Protein AF-A0A2V9Z2C7-F1 (afdb_monomer)

Structure (mmCIF, N/CA/C/O backbone):
data_AF-A0A2V9Z2C7-F1
#
_entry.id   AF-A0A2V9Z2C7-F1
#
loop_
_atom_site.group_PDB
_atom_site.id
_atom_site.type_symbol
_atom_site.label_atom_id
_atom_site.label_alt_id
_atom_site.label_comp_id
_atom_site.label_asym_id
_atom_site.label_entity_id
_atom_site.label_seq_id
_atom_site.pdbx_PDB_ins_code
_atom_site.Cartn_x
_atom_site.Cartn_y
_atom_site.Cartn_z
_atom_site.occupancy
_atom_site.B_iso_or_equiv
_atom_site.auth_seq_id
_atom_site.auth_comp_id
_atom_site.auth_asym_id
_atom_site.auth_atom_id
_atom_site.pdbx_PDB_model_num
ATOM 1 N N . GLN A 1 1 ? 14.879 -7.370 7.020 1.00 85.31 1 GLN A N 1
ATOM 2 C CA . GLN A 1 1 ? 15.667 -6.117 7.012 1.00 85.31 1 GLN A CA 1
ATOM 3 C C . GLN A 1 1 ? 15.415 -5.255 5.772 1.00 85.31 1 GLN A C 1
ATOM 5 O O . GLN A 1 1 ? 15.170 -4.075 5.962 1.00 85.31 1 GLN A O 1
ATOM 10 N N . PHE A 1 2 ? 15.365 -5.793 4.541 1.00 91.25 2 PHE A N 1
ATOM 11 C CA . PHE A 1 2 ? 15.092 -4.994 3.325 1.00 91.25 2 PHE A CA 1
ATOM 12 C C . PHE A 1 2 ? 13.834 -4.112 3.396 1.00 91.25 2 PHE A C 1
ATOM 14 O O . PHE A 1 2 ? 13.924 -2.907 3.186 1.00 91.25 2 PHE A O 1
ATOM 21 N N . VAL A 1 3 ? 12.672 -4.687 3.734 1.00 90.38 3 VAL A N 1
ATOM 22 C CA . VAL A 1 3 ? 11.413 -3.922 3.854 1.00 90.38 3 VAL A CA 1
ATOM 23 C C . VAL A 1 3 ? 11.539 -2.811 4.894 1.00 90.38 3 VAL A C 1
ATOM 25 O O . VAL A 1 3 ? 11.220 -1.667 4.599 1.00 90.38 3 VAL A O 1
ATOM 28 N N . LEU A 1 4 ? 12.076 -3.128 6.075 1.00 90.31 4 LEU A N 1
ATOM 29 C CA . LEU A 1 4 ? 12.277 -2.149 7.143 1.00 90.31 4 LEU A CA 1
ATOM 30 C C . LEU A 1 4 ? 13.227 -1.020 6.717 1.00 90.31 4 LEU A C 1
ATOM 32 O O . LEU A 1 4 ? 12.931 0.137 6.977 1.00 90.31 4 LEU A O 1
ATOM 36 N N . GLY A 1 5 ? 14.316 -1.334 6.009 1.00 91.81 5 GLY A N 1
ATOM 37 C CA . GLY A 1 5 ? 15.235 -0.328 5.468 1.00 91.81 5 GLY A CA 1
ATOM 38 C C . GLY A 1 5 ? 14.565 0.604 4.457 1.00 91.81 5 GLY A C 1
ATOM 39 O O . GLY A 1 5 ? 14.783 1.811 4.499 1.00 91.81 5 GLY A O 1
ATOM 40 N N . MET A 1 6 ? 13.696 0.074 3.589 1.00 92.69 6 MET A N 1
ATOM 41 C CA . MET A 1 6 ? 12.917 0.896 2.652 1.00 92.69 6 MET A CA 1
ATOM 42 C C . MET A 1 6 ? 11.880 1.767 3.371 1.00 92.69 6 MET A C 1
ATOM 44 O O . MET A 1 6 ? 11.730 2.937 3.028 1.00 92.69 6 MET A O 1
ATOM 48 N N . VAL A 1 7 ? 11.190 1.227 4.379 1.00 91.50 7 VAL A N 1
ATOM 49 C CA . VAL A 1 7 ? 10.230 1.986 5.199 1.00 91.50 7 VAL A CA 1
ATOM 50 C C . VAL A 1 7 ? 10.936 3.094 5.980 1.00 91.50 7 VAL A C 1
ATOM 52 O O . VAL A 1 7 ? 10.453 4.222 6.001 1.00 91.50 7 VAL A O 1
ATOM 55 N N . LEU A 1 8 ? 12.104 2.812 6.559 1.00 92.56 8 LEU A N 1
ATOM 56 C CA . LEU A 1 8 ? 12.909 3.806 7.265 1.00 92.56 8 LEU A CA 1
ATOM 57 C C . LEU A 1 8 ? 13.379 4.915 6.316 1.00 92.56 8 LEU A C 1
ATOM 59 O O . LEU A 1 8 ? 13.267 6.090 6.650 1.00 92.56 8 LEU A O 1
ATOM 63 N N . ALA A 1 9 ? 13.821 4.560 5.104 1.00 92.94 9 ALA A N 1
ATOM 64 C CA . ALA A 1 9 ? 14.182 5.540 4.082 1.00 92.94 9 ALA A CA 1
ATOM 65 C C . ALA A 1 9 ? 13.006 6.471 3.739 1.00 92.94 9 ALA A C 1
ATOM 67 O O . ALA A 1 9 ? 13.193 7.685 3.678 1.00 92.94 9 ALA A O 1
ATOM 68 N N . LEU A 1 10 ? 11.798 5.919 3.570 1.00 92.94 10 LEU A N 1
ATOM 69 C CA . LEU A 1 10 ? 10.580 6.707 3.345 1.00 92.94 10 LEU A CA 1
ATOM 70 C C . LEU A 1 10 ? 10.283 7.640 4.524 1.00 92.94 10 LEU A C 1
ATOM 72 O O . LEU A 1 10 ? 9.943 8.800 4.304 1.00 92.94 10 LEU A O 1
ATOM 76 N N . TYR A 1 11 ? 10.455 7.161 5.758 1.00 91.06 11 TYR A N 1
ATOM 77 C CA . TYR A 1 11 ? 10.202 7.938 6.975 1.00 91.06 11 TYR A CA 1
ATOM 78 C C . TYR A 1 11 ? 11.154 9.131 7.128 1.00 91.06 11 TYR A C 1
ATOM 80 O O . TYR A 1 11 ? 10.741 10.211 7.533 1.00 91.06 11 TYR A O 1
ATOM 88 N N . VAL A 1 12 ? 12.418 8.956 6.737 1.00 92.06 12 VAL A N 1
ATOM 89 C CA . VAL A 1 12 ? 13.433 10.027 6.712 1.00 92.06 12 VAL A CA 1
ATOM 90 C C . VAL A 1 12 ? 13.227 10.986 5.519 1.00 92.06 12 VAL A C 1
ATOM 92 O O . VAL A 1 12 ? 13.905 12.002 5.402 1.00 92.06 12 VAL A O 1
ATOM 95 N N . GLY A 1 13 ? 12.258 10.712 4.638 1.00 92.88 13 GLY A N 1
ATOM 96 C CA . GLY A 1 13 ? 11.867 11.593 3.532 1.00 92.88 13 GLY A CA 1
ATOM 97 C C . GLY A 1 13 ? 12.440 11.203 2.168 1.00 92.88 13 GLY A C 1
ATOM 98 O O . GLY A 1 13 ? 12.283 11.938 1.189 1.00 92.88 13 GLY A O 1
ATOM 99 N N . PHE A 1 14 ? 13.085 10.042 2.043 1.00 93.62 14 PHE A N 1
ATOM 100 C CA . PHE A 1 14 ? 13.594 9.572 0.761 1.00 93.62 14 PHE A CA 1
ATOM 101 C C . PHE A 1 14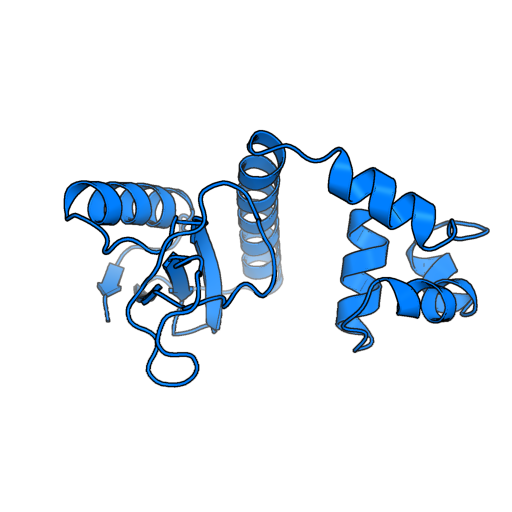 ? 12.523 8.854 -0.061 1.00 93.62 14 PHE A C 1
ATOM 103 O O . PHE A 1 14 ? 11.939 7.868 0.365 1.00 93.62 14 PHE A O 1
ATOM 110 N N . SER A 1 15 ? 12.341 9.285 -1.310 1.00 89.56 15 SER A N 1
ATOM 111 C CA . SER A 1 15 ? 11.335 8.733 -2.234 1.00 89.56 15 SER A CA 1
ATOM 112 C C . SER A 1 15 ? 11.892 7.796 -3.315 1.00 89.56 15 SER A C 1
ATOM 114 O O . SER A 1 15 ? 11.143 7.314 -4.164 1.00 89.56 15 SER A O 1
ATOM 116 N N . ARG A 1 16 ? 13.209 7.544 -3.336 1.00 90.94 16 ARG A N 1
ATOM 117 C CA . ARG A 1 16 ? 13.878 6.732 -4.368 1.00 90.94 16 ARG A CA 1
ATOM 118 C C . ARG A 1 16 ? 14.829 5.727 -3.736 1.00 90.94 16 ARG A C 1
ATOM 120 O O . ARG A 1 16 ? 15.597 6.085 -2.851 1.00 90.94 16 ARG A O 1
ATOM 127 N N . LEU A 1 17 ? 14.884 4.512 -4.284 1.00 89.81 17 LEU A N 1
ATOM 128 C CA . LEU A 1 17 ? 15.818 3.475 -3.819 1.00 89.81 17 LEU A CA 1
ATOM 129 C C . LEU A 1 17 ? 17.282 3.906 -3.895 1.00 89.81 17 LEU A C 1
ATOM 131 O O . LEU A 1 17 ? 18.084 3.493 -3.070 1.00 89.81 17 LEU A O 1
ATOM 135 N N . ASN A 1 18 ? 17.637 4.762 -4.856 1.00 90.88 18 ASN A N 1
ATOM 136 C CA . ASN A 1 18 ? 18.993 5.297 -4.967 1.00 90.88 18 ASN A CA 1
ATOM 137 C C . ASN A 1 18 ? 19.459 6.049 -3.711 1.00 90.88 18 ASN A C 1
ATOM 139 O O . ASN A 1 18 ? 20.655 6.129 -3.441 1.00 90.88 18 ASN A O 1
ATOM 143 N N . HIS A 1 19 ? 18.518 6.576 -2.931 1.00 91.94 19 HIS A N 1
ATOM 144 C CA . HIS A 1 19 ? 18.801 7.296 -1.699 1.00 91.94 19 HIS A CA 1
ATOM 145 C C . HIS A 1 19 ? 19.095 6.365 -0.515 1.00 91.94 19 HIS A C 1
ATOM 147 O O . HIS A 1 19 ? 19.527 6.845 0.526 1.00 91.94 19 HIS A O 1
ATOM 153 N N . ILE A 1 20 ? 18.950 5.040 -0.661 1.00 91.56 20 ILE A N 1
ATOM 154 C CA . ILE A 1 20 ? 19.294 4.087 0.408 1.00 91.56 20 ILE A CA 1
ATOM 155 C C . ILE A 1 20 ? 20.768 4.190 0.824 1.00 91.56 20 ILE A C 1
ATOM 157 O O . ILE A 1 20 ? 21.109 3.883 1.960 1.00 91.56 20 ILE A O 1
ATOM 161 N N . ARG A 1 21 ? 21.632 4.696 -0.069 1.00 91.00 21 ARG A N 1
ATOM 162 C CA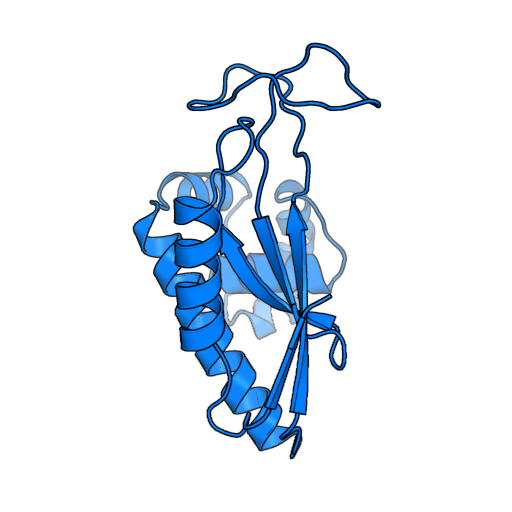 . ARG A 1 21 ? 23.034 5.014 0.228 1.00 91.00 21 ARG A CA 1
ATOM 163 C C . ARG A 1 21 ? 23.189 5.980 1.408 1.00 91.00 21 ARG A C 1
ATOM 165 O O . ARG A 1 21 ? 24.146 5.855 2.153 1.00 91.00 21 ARG A O 1
ATOM 172 N N . PHE A 1 22 ? 22.251 6.913 1.584 1.00 90.81 22 PHE A N 1
ATOM 173 C CA . PHE A 1 22 ? 22.290 7.879 2.680 1.00 90.81 22 PHE A CA 1
ATOM 174 C C . PHE A 1 22 ? 21.885 7.221 3.998 1.00 90.81 22 PHE A C 1
ATOM 176 O O . PHE A 1 22 ? 22.508 7.471 5.019 1.00 90.81 22 PHE A O 1
ATOM 183 N N . VAL A 1 23 ? 20.914 6.301 3.958 1.00 90.44 23 VAL A N 1
ATOM 184 C CA . VAL A 1 23 ? 20.561 5.464 5.117 1.00 90.44 23 VAL A CA 1
ATOM 185 C C . VAL A 1 23 ? 21.734 4.565 5.519 1.00 90.44 23 VAL A C 1
ATOM 187 O O . VAL A 1 23 ? 21.979 4.373 6.701 1.00 90.44 23 VAL A O 1
ATOM 190 N N . ALA A 1 24 ? 22.479 4.038 4.543 1.00 90.69 24 ALA A N 1
ATOM 191 C CA . ALA A 1 24 ? 23.648 3.190 4.782 1.00 90.69 24 ALA A CA 1
ATOM 192 C C . ALA A 1 24 ? 24.833 3.935 5.420 1.00 90.69 24 ALA A C 1
ATOM 194 O O . ALA A 1 24 ? 25.655 3.307 6.076 1.00 90.69 24 ALA A O 1
ATOM 195 N N . GLN A 1 25 ? 24.925 5.252 5.214 1.00 91.06 25 GLN A N 1
ATOM 196 C CA . GLN A 1 25 ? 25.996 6.096 5.750 1.00 91.06 25 GLN A CA 1
ATOM 197 C C . GLN A 1 25 ? 25.721 6.596 7.172 1.00 91.06 25 GLN A C 1
ATOM 199 O O . GLN A 1 25 ? 26.634 7.119 7.802 1.00 91.06 25 GLN A O 1
ATOM 204 N N . ASP A 1 26 ? 24.494 6.449 7.675 1.00 92.00 26 ASP A N 1
ATOM 205 C CA . ASP A 1 26 ? 24.098 6.919 9.000 1.00 92.00 26 ASP A CA 1
ATOM 206 C C . ASP A 1 26 ? 24.150 5.765 10.028 1.00 92.00 26 ASP A C 1
ATOM 208 O O . ASP A 1 26 ? 23.319 4.850 9.964 1.00 92.00 26 ASP A O 1
ATOM 212 N N . PRO A 1 27 ? 25.082 5.801 11.005 1.00 92.19 27 PRO A N 1
ATOM 213 C CA . PRO A 1 27 ? 25.219 4.758 12.023 1.00 92.19 27 PRO A CA 1
ATOM 214 C C . PRO A 1 27 ? 23.990 4.593 12.925 1.00 92.19 27 PRO A C 1
ATOM 216 O O . PRO A 1 27 ? 23.741 3.502 13.443 1.00 92.19 27 PRO A O 1
ATOM 219 N N . MET A 1 28 ? 23.206 5.654 13.133 1.00 92.94 28 MET A N 1
ATOM 220 C CA . MET A 1 28 ? 21.966 5.577 13.906 1.00 92.94 28 MET A CA 1
ATOM 221 C C . MET A 1 28 ? 20.929 4.756 13.137 1.00 92.94 28 MET A C 1
ATOM 223 O O . MET A 1 28 ? 20.287 3.870 13.707 1.00 92.94 28 MET A O 1
ATOM 227 N N . LEU A 1 29 ? 20.781 5.011 11.835 1.00 91.75 29 LEU A N 1
ATOM 228 C CA . LEU A 1 29 ? 19.815 4.296 10.998 1.00 91.75 29 LEU A CA 1
ATOM 229 C C . LEU A 1 29 ? 20.219 2.830 10.787 1.00 91.75 29 LEU A C 1
ATOM 231 O O . LEU A 1 29 ? 19.362 1.946 10.869 1.00 91.75 29 LEU A O 1
ATOM 235 N N . THR A 1 30 ? 21.505 2.533 10.584 1.00 91.94 30 THR A N 1
ATOM 236 C CA . THR A 1 30 ? 21.989 1.141 10.519 1.00 91.94 30 THR A CA 1
ATOM 237 C C . THR A 1 30 ? 21.866 0.430 11.871 1.00 91.94 30 THR A C 1
ATOM 239 O O . THR A 1 30 ? 21.466 -0.740 11.912 1.00 91.94 30 THR A O 1
ATOM 242 N N . GLY A 1 31 ? 22.066 1.154 12.978 1.00 92.56 31 GLY A N 1
ATOM 243 C CA . GLY A 1 31 ? 21.804 0.687 14.340 1.00 92.56 31 GLY A CA 1
ATOM 244 C C . GLY A 1 31 ? 20.344 0.277 14.567 1.00 92.56 31 GLY A C 1
ATOM 245 O O . GLY A 1 31 ? 20.089 -0.824 15.062 1.00 92.56 31 GLY A O 1
ATOM 246 N N . ILE A 1 32 ? 19.374 1.090 14.126 1.00 92.81 32 ILE A N 1
ATOM 247 C CA . ILE A 1 32 ? 17.934 0.748 14.167 1.00 92.81 32 ILE A CA 1
ATOM 248 C C . ILE A 1 32 ? 17.652 -0.539 13.378 1.00 92.81 32 ILE A C 1
ATOM 250 O O . ILE A 1 32 ? 16.875 -1.393 13.813 1.00 92.81 32 ILE A O 1
ATOM 254 N N . LEU A 1 33 ? 18.296 -0.701 12.221 1.00 91.56 33 LEU A N 1
ATOM 255 C CA . LEU A 1 33 ? 18.142 -1.877 11.360 1.00 91.56 33 LEU A CA 1
ATOM 256 C C . LEU A 1 33 ? 18.881 -3.121 11.884 1.00 91.56 33 LEU A C 1
ATOM 258 O O . LEU A 1 33 ? 18.650 -4.221 11.363 1.00 91.56 33 LEU A O 1
ATOM 262 N N . LYS A 1 34 ? 19.710 -2.962 12.925 1.00 93.69 34 LYS A N 1
ATOM 263 C CA . LYS A 1 34 ? 20.561 -4.000 13.524 1.00 93.69 34 LYS A CA 1
ATOM 264 C C . LYS A 1 34 ? 21.458 -4.671 12.481 1.00 93.69 34 LYS A C 1
ATOM 266 O O . LYS A 1 34 ? 21.536 -5.898 12.414 1.00 93.69 34 LYS A O 1
ATOM 271 N N . VAL A 1 35 ? 22.085 -3.862 11.631 1.00 91.44 35 VAL A N 1
ATOM 272 C CA . VAL A 1 35 ? 23.051 -4.305 10.614 1.00 91.44 35 VAL A CA 1
ATOM 273 C C . VAL A 1 35 ? 24.332 -3.495 10.730 1.00 91.44 35 VAL A C 1
ATOM 275 O O . VAL A 1 35 ? 24.283 -2.311 11.046 1.00 91.44 35 VAL A O 1
ATOM 278 N N . SER A 1 36 ? 25.470 -4.127 10.446 1.00 87.88 36 SER A N 1
ATOM 279 C CA . SER A 1 36 ? 26.752 -3.425 10.329 1.00 87.88 36 SER A CA 1
ATOM 280 C C . SER A 1 36 ? 26.811 -2.564 9.067 1.00 87.88 36 SER A C 1
ATOM 282 O O . SER A 1 36 ? 27.346 -1.463 9.094 1.00 87.88 36 SER A O 1
ATOM 284 N N . GLU A 1 37 ? 26.228 -3.051 7.971 1.00 89.56 37 GLU A N 1
ATOM 285 C CA . GLU A 1 37 ? 26.208 -2.374 6.679 1.00 89.56 37 GLU A CA 1
ATOM 286 C C . GLU A 1 37 ? 24.921 -2.718 5.917 1.00 89.56 37 GLU A C 1
ATOM 288 O O . GLU A 1 37 ? 24.386 -3.827 6.025 1.00 89.56 37 GLU A O 1
ATOM 293 N N . LEU A 1 38 ? 24.413 -1.764 5.132 1.00 90.50 38 LEU A N 1
ATOM 294 C CA . LEU A 1 38 ? 23.310 -2.008 4.207 1.00 90.50 38 LEU A CA 1
ATOM 295 C C . LEU A 1 38 ? 23.824 -2.362 2.811 1.00 90.50 38 LEU A C 1
ATOM 297 O O . LEU A 1 38 ? 24.732 -1.708 2.302 1.00 90.50 38 LEU A O 1
ATOM 301 N N . PRO A 1 39 ? 23.194 -3.332 2.126 1.00 90.56 39 PRO A N 1
ATOM 302 C CA . PRO A 1 39 ? 23.597 -3.676 0.777 1.00 90.56 39 PRO A CA 1
ATOM 303 C C . PRO A 1 39 ? 23.298 -2.525 -0.192 1.00 90.56 39 PRO A C 1
ATOM 305 O O . PRO A 1 39 ? 22.346 -1.761 -0.020 1.00 90.56 39 PRO A O 1
ATOM 308 N N . GLY A 1 40 ? 24.079 -2.443 -1.270 1.00 89.31 40 GLY A N 1
ATOM 309 C CA . GLY A 1 40 ? 23.883 -1.427 -2.301 1.00 89.31 40 GLY A CA 1
ATOM 310 C C . GLY A 1 40 ? 22.495 -1.471 -2.959 1.00 89.31 40 GLY A C 1
ATOM 311 O O . GLY A 1 40 ? 21.790 -2.485 -2.949 1.00 89.31 40 GLY A O 1
ATOM 312 N N . GLN A 1 41 ? 22.121 -0.365 -3.615 1.00 91.81 41 GLN A N 1
ATOM 313 C CA . GLN A 1 41 ? 20.822 -0.181 -4.284 1.00 91.81 41 GLN A CA 1
ATOM 314 C C . GLN A 1 41 ? 20.427 -1.360 -5.197 1.00 91.81 41 GLN A C 1
ATOM 316 O O . GLN A 1 41 ? 19.253 -1.725 -5.272 1.00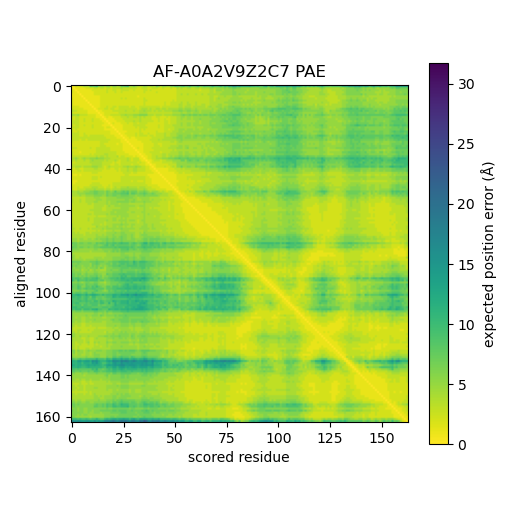 91.81 41 GLN A O 1
ATOM 321 N N . SER A 1 42 ? 21.386 -1.965 -5.904 1.00 93.50 42 SER A N 1
ATOM 322 C CA . SER A 1 42 ? 21.118 -3.067 -6.840 1.00 93.50 42 SER A CA 1
ATOM 323 C C . SER A 1 42 ? 20.554 -4.316 -6.153 1.00 93.50 42 SER A C 1
ATOM 325 O O . SER A 1 42 ? 19.791 -5.062 -6.768 1.00 93.50 42 SER A O 1
ATOM 327 N N . THR A 1 43 ? 20.882 -4.541 -4.881 1.00 93.94 43 THR A N 1
ATOM 328 C CA . THR A 1 43 ? 20.352 -5.657 -4.089 1.00 93.94 43 THR A CA 1
ATOM 329 C C . THR A 1 43 ? 18.909 -5.394 -3.671 1.00 93.94 43 THR A C 1
ATOM 331 O O . THR A 1 43 ? 18.079 -6.291 -3.779 1.00 93.94 43 THR A O 1
ATOM 334 N N . PHE A 1 44 ? 18.570 -4.158 -3.289 1.00 94.06 44 PHE A N 1
ATOM 335 C CA . PHE A 1 44 ? 17.178 -3.762 -3.036 1.00 94.06 44 PHE A CA 1
ATOM 336 C C . PHE A 1 44 ? 16.307 -3.903 -4.292 1.00 94.06 44 PHE A C 1
ATOM 338 O O . PHE A 1 44 ? 15.178 -4.379 -4.208 1.00 94.06 44 PHE A O 1
ATOM 345 N N . TRP A 1 45 ? 16.843 -3.562 -5.468 1.00 93.44 45 TRP A N 1
ATOM 346 C CA . TRP A 1 45 ? 16.162 -3.806 -6.743 1.00 93.44 45 TRP A CA 1
ATOM 347 C C . TRP A 1 45 ? 15.909 -5.288 -7.000 1.00 93.44 45 TRP A C 1
ATOM 349 O O . TRP A 1 45 ? 14.788 -5.658 -7.336 1.00 93.44 45 TRP A O 1
ATOM 359 N N . ARG A 1 46 ? 16.928 -6.135 -6.817 1.00 95.06 46 ARG A N 1
ATOM 360 C CA . ARG A 1 46 ? 16.788 -7.592 -6.958 1.00 95.06 46 ARG A CA 1
ATOM 361 C C . ARG A 1 46 ? 15.764 -8.164 -5.978 1.00 95.06 46 ARG A C 1
ATOM 363 O O . ARG A 1 46 ? 14.974 -9.011 -6.375 1.00 95.06 46 ARG A O 1
ATOM 370 N N . PHE A 1 47 ? 15.739 -7.659 -4.745 1.00 94.12 47 PHE A N 1
ATOM 371 C CA . PHE A 1 47 ? 14.732 -8.022 -3.750 1.00 94.12 47 PHE A CA 1
ATOM 372 C C . PHE A 1 47 ? 13.316 -7.647 -4.201 1.00 94.12 47 PHE A C 1
ATOM 374 O O . PHE A 1 47 ? 12.426 -8.482 -4.146 1.00 94.12 47 PHE A O 1
ATOM 381 N N . LEU A 1 48 ? 13.088 -6.423 -4.685 1.00 91.75 48 LEU A N 1
ATOM 382 C CA . LEU A 1 48 ? 11.761 -6.022 -5.169 1.00 91.75 48 LEU A CA 1
ATOM 383 C C . LEU A 1 48 ? 11.334 -6.802 -6.415 1.00 91.75 48 LEU A C 1
ATOM 385 O O . LEU A 1 48 ? 10.167 -7.160 -6.538 1.00 91.75 48 LEU A O 1
ATOM 389 N N . ALA A 1 49 ? 12.272 -7.083 -7.319 1.00 91.94 49 ALA A N 1
ATOM 390 C CA . ALA A 1 49 ? 12.012 -7.851 -8.531 1.00 91.94 49 ALA A CA 1
ATOM 391 C C . ALA A 1 49 ? 11.660 -9.321 -8.247 1.00 91.94 49 ALA A C 1
ATOM 393 O O . ALA A 1 49 ? 10.991 -9.945 -9.067 1.00 91.94 49 ALA A O 1
ATOM 394 N N . SER A 1 50 ? 12.088 -9.875 -7.107 1.00 92.69 50 SER A N 1
ATOM 395 C CA . SER A 1 50 ? 11.723 -11.236 -6.703 1.00 92.69 50 SER A CA 1
ATOM 396 C C . SER A 1 50 ? 10.361 -11.326 -6.007 1.00 92.69 50 SER A C 1
ATOM 398 O O . SER A 1 50 ? 9.867 -12.434 -5.786 1.00 92.69 50 SER A O 1
ATOM 400 N N . LEU A 1 51 ? 9.728 -10.194 -5.671 1.00 91.44 51 LEU A N 1
ATOM 401 C CA . LEU A 1 51 ? 8.408 -10.195 -5.046 1.00 91.44 51 LEU A CA 1
ATOM 402 C C . LEU A 1 51 ? 7.329 -10.530 -6.075 1.00 91.44 51 LEU A C 1
ATOM 404 O O . LEU A 1 51 ? 7.237 -9.925 -7.142 1.00 91.44 51 LEU A O 1
ATOM 408 N N . ASN A 1 52 ? 6.470 -11.478 -5.719 1.00 87.62 52 ASN A N 1
ATOM 409 C CA . ASN A 1 52 ? 5.308 -11.8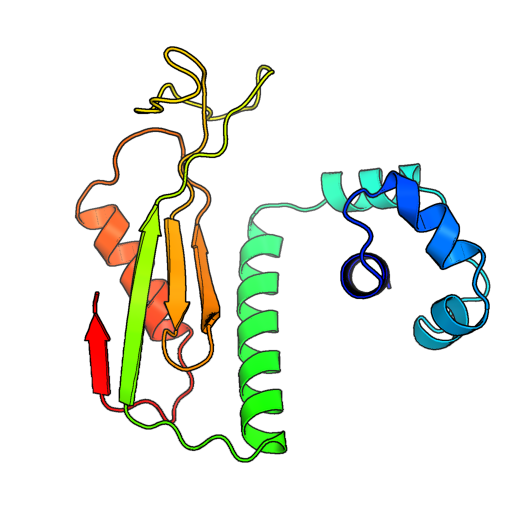60 -6.513 1.00 87.62 52 ASN A CA 1
ATOM 410 C C . ASN A 1 52 ? 4.009 -11.311 -5.893 1.00 87.62 52 ASN A C 1
ATOM 412 O O . ASN A 1 52 ? 4.003 -10.759 -4.792 1.00 87.62 52 ASN A O 1
ATOM 416 N N . LEU A 1 53 ? 2.888 -11.488 -6.596 1.00 83.44 53 LEU A N 1
ATOM 417 C CA . LEU A 1 53 ? 1.579 -10.991 -6.154 1.00 83.44 53 LEU A CA 1
ATOM 418 C C . LEU A 1 53 ? 1.111 -11.586 -4.814 1.00 83.44 53 LEU A C 1
ATOM 420 O O . LEU A 1 53 ? 0.368 -10.921 -4.094 1.00 83.44 53 LEU A O 1
ATOM 424 N N . ASN A 1 54 ? 1.576 -12.779 -4.425 1.00 88.00 54 ASN A N 1
ATOM 425 C CA . ASN A 1 54 ? 1.224 -13.357 -3.123 1.00 88.00 54 ASN A CA 1
ATOM 426 C C . ASN A 1 54 ? 1.835 -12.544 -1.974 1.00 88.00 54 ASN A C 1
ATOM 428 O O . ASN A 1 54 ? 1.213 -12.394 -0.924 1.00 88.00 54 ASN A O 1
ATOM 432 N N . VAL A 1 55 ? 3.016 -11.953 -2.186 1.00 90.25 55 VAL A N 1
ATOM 433 C CA . VAL A 1 55 ? 3.645 -11.066 -1.196 1.00 90.25 55 VAL A CA 1
ATOM 434 C C . VAL A 1 55 ? 2.807 -9.805 -0.979 1.00 90.25 55 VAL A C 1
ATOM 436 O O . VAL A 1 55 ? 2.736 -9.310 0.142 1.00 90.25 55 VAL A O 1
ATOM 439 N N . ALA A 1 56 ? 2.112 -9.301 -2.004 1.00 87.62 56 ALA A N 1
ATOM 440 C CA . ALA A 1 56 ? 1.236 -8.139 -1.845 1.00 87.62 56 ALA A CA 1
ATOM 441 C C . ALA A 1 56 ? 0.105 -8.412 -0.835 1.00 87.62 56 ALA A C 1
ATOM 443 O O . ALA A 1 56 ? -0.138 -7.594 0.049 1.00 87.62 56 ALA A O 1
ATOM 444 N N . GLN A 1 57 ? -0.520 -9.592 -0.900 1.00 88.94 57 GLN A N 1
ATOM 445 C CA . GLN A 1 57 ? -1.541 -10.013 0.068 1.00 88.94 57 GLN A CA 1
ATOM 446 C C . GLN A 1 57 ? -0.965 -10.152 1.485 1.00 88.94 57 GLN A C 1
ATOM 448 O O . GLN A 1 57 ? -1.570 -9.700 2.457 1.00 88.94 57 GLN A O 1
ATOM 453 N N . GLN A 1 58 ? 0.244 -10.705 1.611 1.00 92.38 58 GLN A N 1
ATOM 454 C CA . GLN A 1 58 ? 0.938 -10.801 2.899 1.00 92.38 58 GLN A CA 1
ATOM 455 C C . GLN A 1 58 ? 1.249 -9.422 3.497 1.00 92.38 58 GLN A C 1
ATOM 457 O O . GLN A 1 58 ? 1.118 -9.240 4.706 1.00 92.38 58 GLN A O 1
ATOM 462 N N . LEU A 1 59 ? 1.624 -8.439 2.670 1.00 90.50 59 LEU A N 1
ATOM 463 C CA . LEU A 1 59 ? 1.865 -7.065 3.117 1.00 90.50 59 LEU A CA 1
ATOM 464 C C . LEU A 1 59 ? 0.584 -6.390 3.615 1.00 90.50 59 LEU A C 1
ATOM 466 O O . LEU A 1 59 ? 0.626 -5.723 4.647 1.00 90.50 59 LEU A O 1
ATOM 470 N N . LEU A 1 60 ? -0.551 -6.602 2.942 1.00 91.69 60 LEU A N 1
ATOM 471 C CA . LEU A 1 60 ? -1.851 -6.096 3.397 1.00 91.69 60 LEU A CA 1
ATOM 472 C C . LEU A 1 60 ? -2.254 -6.717 4.742 1.00 91.69 60 LEU A C 1
ATOM 474 O O . LEU A 1 60 ? -2.671 -6.004 5.657 1.00 91.69 60 LEU A O 1
ATOM 478 N N . GLN A 1 61 ? -2.047 -8.027 4.908 1.00 92.56 61 GLN A N 1
ATOM 479 C CA . GLN A 1 61 ? -2.311 -8.707 6.177 1.00 92.56 61 GLN A CA 1
ATOM 480 C C . GLN A 1 61 ? -1.384 -8.217 7.298 1.00 92.56 61 GLN A C 1
ATOM 482 O O . GLN A 1 61 ? -1.840 -7.974 8.416 1.00 92.56 61 GLN A O 1
ATOM 487 N N . LEU A 1 62 ? -0.092 -8.028 7.011 1.00 92.62 62 LEU A N 1
ATOM 488 C CA . LEU A 1 62 ? 0.857 -7.461 7.969 1.00 92.62 62 LEU A CA 1
ATOM 489 C C . LEU A 1 62 ? 0.430 -6.051 8.388 1.00 92.62 62 LEU A C 1
ATOM 491 O O . LEU A 1 62 ? 0.419 -5.743 9.578 1.00 92.62 62 LEU A O 1
ATOM 495 N N . GLN A 1 63 ? 0.045 -5.208 7.429 1.00 92.19 63 GLN A N 1
ATOM 496 C CA . GLN A 1 63 ? -0.415 -3.852 7.705 1.00 92.19 63 GLN A CA 1
ATOM 497 C C . GLN A 1 63 ? -1.653 -3.840 8.604 1.00 92.19 63 GLN A C 1
ATOM 499 O O . GLN A 1 63 ? -1.706 -3.041 9.537 1.00 92.19 63 GLN A O 1
ATOM 504 N N . ARG A 1 64 ? -2.612 -4.744 8.378 1.00 93.56 64 ARG A N 1
ATOM 505 C CA . ARG A 1 64 ? -3.778 -4.912 9.255 1.00 93.56 64 ARG A CA 1
ATOM 506 C C . ARG A 1 64 ? -3.362 -5.230 10.693 1.00 93.56 64 ARG A C 1
ATOM 508 O O . ARG A 1 64 ? -3.779 -4.530 11.610 1.00 93.56 64 ARG A O 1
ATOM 515 N N . VAL A 1 65 ? -2.519 -6.246 10.889 1.00 94.12 65 VAL A N 1
ATOM 516 C CA . VAL A 1 65 ? -2.069 -6.660 12.232 1.00 94.12 65 VAL A CA 1
ATOM 517 C C . VAL A 1 65 ? -1.313 -5.530 12.932 1.00 94.12 65 VAL A C 1
ATOM 519 O O . VAL A 1 65 ? -1.512 -5.285 14.121 1.00 94.12 65 VAL A O 1
ATOM 522 N N . LEU A 1 66 ? -0.448 -4.817 12.205 1.00 93.06 66 LEU A N 1
ATOM 523 C CA . LEU A 1 66 ? 0.272 -3.670 12.756 1.00 93.06 66 LEU A CA 1
ATOM 524 C C . LEU A 1 66 ? -0.683 -2.533 13.135 1.00 93.06 66 LEU A C 1
ATOM 526 O O . LEU A 1 66 ? -0.517 -1.957 14.207 1.00 93.06 66 LEU A O 1
ATOM 530 N N . ARG A 1 67 ? -1.703 -2.249 12.316 1.00 93.69 67 ARG A N 1
ATOM 531 C CA . ARG A 1 67 ? -2.731 -1.245 12.629 1.00 93.69 67 ARG A CA 1
ATOM 532 C C . ARG A 1 67 ? -3.476 -1.597 13.911 1.00 93.69 67 ARG A C 1
ATOM 534 O O . ARG A 1 67 ? -3.577 -0.752 14.790 1.00 93.69 67 ARG A O 1
ATOM 541 N N . GLU A 1 68 ? -3.926 -2.843 14.059 1.00 92.56 68 GLU A N 1
ATOM 542 C CA . GLU A 1 68 ? -4.617 -3.305 15.272 1.00 92.56 68 GLU A CA 1
ATOM 543 C C . GLU A 1 68 ? -3.747 -3.122 16.526 1.00 92.56 68 GLU A C 1
ATOM 545 O O . GLU A 1 68 ? -4.223 -2.614 17.540 1.00 92.56 68 GLU A O 1
ATOM 550 N N . ARG A 1 69 ? -2.450 -3.450 16.448 1.00 94.25 69 ARG A N 1
ATOM 551 C CA . ARG A 1 69 ? -1.507 -3.234 17.560 1.00 94.25 69 ARG A CA 1
ATOM 552 C C . ARG A 1 69 ? -1.313 -1.757 17.886 1.00 94.25 69 ARG A C 1
ATOM 554 O O . ARG A 1 69 ? -1.281 -1.399 19.059 1.00 94.25 69 ARG A O 1
ATOM 561 N N . VAL A 1 70 ? -1.182 -0.905 16.868 1.00 93.69 70 VAL A N 1
ATOM 562 C CA . VAL A 1 70 ? -1.052 0.548 17.053 1.00 93.69 70 VAL A CA 1
ATOM 563 C C . VAL A 1 70 ? -2.315 1.117 17.690 1.00 93.69 70 VAL A C 1
ATOM 565 O O . VAL A 1 70 ? -2.220 1.875 18.649 1.00 93.69 70 VAL A O 1
ATOM 568 N N . TRP A 1 71 ? -3.493 0.704 17.226 1.00 94.38 71 TRP A N 1
ATOM 569 C CA . TRP A 1 71 ? -4.772 1.123 17.793 1.00 94.38 71 TRP A CA 1
ATOM 570 C C . TRP A 1 71 ? -4.924 0.693 19.251 1.00 94.38 71 TRP A C 1
ATOM 572 O O . TRP A 1 71 ? -5.350 1.497 20.077 1.00 94.38 71 TRP A O 1
ATOM 582 N N . GLN A 1 72 ? -4.536 -0.538 19.589 1.00 93.62 72 GLN A N 1
ATOM 583 C CA . GLN A 1 72 ? -4.522 -1.009 20.975 1.00 93.62 72 GLN A CA 1
ATOM 584 C C . GLN A 1 72 ? -3.564 -0.186 21.842 1.00 93.62 72 GLN A C 1
ATOM 586 O O . GLN A 1 72 ? -3.965 0.301 22.897 1.00 93.62 72 GLN A O 1
ATOM 591 N N . ALA A 1 73 ? -2.325 0.018 21.386 1.00 95.88 73 ALA A N 1
ATOM 592 C CA . ALA A 1 73 ? -1.317 0.780 22.121 1.00 95.88 73 ALA A CA 1
ATOM 593 C C . ALA A 1 73 ? -1.715 2.253 22.317 1.00 95.88 73 ALA A C 1
ATOM 595 O O . ALA A 1 73 ? -1.444 2.830 23.366 1.00 95.88 73 ALA A O 1
ATOM 596 N N . ALA A 1 74 ? -2.387 2.848 21.330 1.00 94.25 74 ALA A N 1
ATOM 597 C CA . ALA A 1 74 ? -2.882 4.221 21.379 1.00 94.25 74 ALA A CA 1
ATOM 598 C C . ALA A 1 74 ? -4.299 4.345 21.980 1.00 94.25 74 ALA A C 1
ATOM 600 O O . ALA A 1 74 ? -4.844 5.446 22.019 1.00 94.25 74 ALA A O 1
ATOM 601 N N . ASN A 1 75 ? -4.904 3.242 22.445 1.00 93.69 75 ASN A N 1
ATOM 602 C CA . ASN A 1 75 ? -6.274 3.190 22.972 1.00 93.69 75 ASN A CA 1
ATOM 603 C C . ASN A 1 75 ? -7.312 3.848 22.031 1.00 93.69 75 ASN A C 1
ATOM 605 O O . ASN A 1 75 ? -8.207 4.576 22.467 1.00 93.69 75 ASN A O 1
ATOM 609 N N . VAL A 1 76 ? -7.200 3.588 20.727 1.00 92.88 76 VAL A N 1
ATOM 610 C CA . VAL A 1 76 ? -8.144 4.072 19.710 1.00 92.88 76 VAL A CA 1
ATOM 611 C C . VAL A 1 76 ? -9.458 3.299 19.832 1.00 92.88 76 VAL A C 1
ATOM 613 O O . VAL A 1 76 ? -9.488 2.075 19.713 1.00 92.88 76 VAL A O 1
ATOM 616 N N . ARG A 1 77 ? -10.563 4.019 20.058 1.00 89.94 77 ARG A N 1
ATOM 617 C CA . ARG A 1 77 ? -11.906 3.448 20.279 1.00 89.94 77 ARG A CA 1
ATOM 618 C C . ARG A 1 77 ? -12.933 3.962 19.273 1.00 89.94 77 ARG A C 1
ATOM 620 O O . ARG A 1 77 ? -13.993 4.455 19.647 1.00 89.94 77 ARG A O 1
ATOM 627 N N . LEU A 1 78 ? -12.612 3.864 17.988 1.00 93.31 78 LEU A N 1
ATOM 628 C CA . LEU A 1 78 ? -13.561 4.175 16.920 1.00 93.31 78 LEU A CA 1
ATOM 629 C C . LEU A 1 78 ? -14.495 2.979 16.709 1.00 93.31 78 LEU A C 1
ATOM 631 O O . LEU A 1 78 ? -14.033 1.894 16.379 1.00 93.31 78 LEU A O 1
ATOM 635 N N . SER A 1 79 ? -15.799 3.170 16.912 1.00 94.12 79 SER A N 1
ATOM 636 C CA . SER A 1 79 ? -16.839 2.163 16.626 1.00 94.12 79 SER A CA 1
ATOM 637 C C . SER A 1 79 ? -17.605 2.447 15.333 1.00 94.12 79 SER A C 1
ATOM 639 O O . SER A 1 79 ? -18.332 1.590 14.829 1.00 94.12 79 SER A O 1
ATOM 641 N N . SER A 1 80 ? -17.434 3.646 14.781 1.00 96.31 80 SER A N 1
ATOM 642 C CA . SER A 1 80 ? -18.045 4.094 13.540 1.00 96.31 80 SER A CA 1
ATOM 643 C C . SER A 1 80 ? -16.988 4.753 12.672 1.00 96.31 80 SER A C 1
ATOM 645 O O . SER A 1 80 ? -16.229 5.578 13.178 1.00 96.31 80 SER A O 1
ATOM 647 N N . ILE A 1 81 ? -16.952 4.395 11.392 1.00 96.50 81 ILE A N 1
ATOM 648 C CA . ILE A 1 81 ? -15.972 4.916 10.434 1.00 96.50 81 ILE A CA 1
ATOM 649 C C . ILE A 1 81 ? -16.613 5.248 9.094 1.00 96.50 81 ILE A C 1
ATOM 651 O O . ILE A 1 81 ? -17.675 4.721 8.752 1.00 96.50 81 ILE A O 1
ATOM 655 N N . THR A 1 82 ? -15.909 6.049 8.310 1.00 97.44 82 THR A N 1
ATOM 656 C CA . THR A 1 82 ? -16.248 6.382 6.932 1.00 97.44 82 THR A CA 1
ATOM 657 C C . THR A 1 82 ? -15.143 5.874 6.022 1.00 97.44 82 THR A C 1
ATOM 659 O O . THR A 1 82 ? -13.972 6.222 6.184 1.00 97.44 82 THR A O 1
ATOM 662 N N . LEU A 1 83 ? -15.512 5.033 5.061 1.00 97.06 83 LEU A N 1
ATOM 663 C CA . LEU A 1 83 ? -14.598 4.515 4.055 1.00 97.06 83 LEU A CA 1
ATOM 664 C C . LEU A 1 83 ? -14.651 5.386 2.808 1.00 97.06 83 LEU A C 1
ATOM 666 O O . LEU A 1 83 ? -15.716 5.587 2.229 1.00 97.06 83 LEU A O 1
ATOM 670 N N . ASP A 1 84 ? -13.480 5.847 2.393 1.00 95.94 84 ASP A N 1
ATOM 671 C CA . ASP A 1 84 ? -13.275 6.608 1.169 1.00 95.94 84 ASP A CA 1
ATOM 672 C C . ASP A 1 84 ? -12.603 5.694 0.144 1.00 95.94 84 ASP A C 1
ATOM 674 O O . ASP A 1 84 ? -11.479 5.233 0.373 1.00 95.94 84 ASP A O 1
ATOM 678 N N . THR A 1 85 ? -13.321 5.333 -0.921 1.00 94.50 85 THR A N 1
ATOM 679 C CA . THR A 1 85 ? -12.835 4.395 -1.943 1.00 94.50 85 THR A CA 1
ATOM 680 C C . THR A 1 85 ? -12.731 5.085 -3.284 1.00 94.50 85 THR A C 1
ATOM 682 O O . THR A 1 85 ? -13.723 5.268 -3.983 1.00 94.50 85 THR A O 1
ATOM 685 N N . ASP A 1 86 ? -11.495 5.348 -3.689 1.00 90.81 86 ASP A N 1
ATOM 686 C CA . ASP A 1 86 ? -11.201 6.084 -4.905 1.00 90.81 86 ASP A CA 1
ATOM 687 C C . ASP A 1 86 ? -10.318 5.288 -5.858 1.00 90.81 86 ASP A C 1
ATOM 689 O O . ASP A 1 86 ? -9.454 4.491 -5.472 1.00 90.81 86 ASP A O 1
ATOM 693 N N . THR A 1 87 ? -10.505 5.553 -7.151 1.00 89.38 87 THR A N 1
ATOM 694 C CA . THR A 1 87 ? -9.566 5.093 -8.174 1.00 89.38 87 THR A CA 1
ATOM 695 C C . THR A 1 87 ? -8.577 6.193 -8.519 1.00 89.38 87 THR A C 1
ATOM 697 O O . THR A 1 87 ? -8.968 7.320 -8.817 1.00 89.38 87 THR A O 1
ATOM 700 N N . THR A 1 88 ? -7.293 5.856 -8.559 1.00 88.69 88 THR A N 1
ATOM 701 C CA . THR A 1 88 ? -6.236 6.772 -9.006 1.00 88.69 88 THR A CA 1
ATOM 702 C C . THR A 1 88 ? -5.702 6.344 -10.364 1.00 88.69 88 THR A C 1
ATOM 704 O O . THR A 1 88 ? -5.899 5.209 -10.788 1.00 88.69 88 THR A O 1
ATOM 707 N N . VAL A 1 89 ? -5.024 7.244 -11.079 1.00 90.50 89 VAL A N 1
ATOM 708 C CA . VAL A 1 89 ? -4.399 6.915 -12.367 1.00 90.50 89 VAL A CA 1
ATOM 709 C C . VAL A 1 89 ? -2.888 6.980 -12.233 1.00 90.50 89 VAL A C 1
ATOM 711 O O . VAL A 1 89 ? -2.311 8.050 -12.034 1.00 90.50 89 VAL A O 1
ATOM 714 N N . HIS A 1 90 ? -2.231 5.839 -12.425 1.00 90.62 90 HIS A N 1
ATOM 715 C CA . HIS A 1 90 ? -0.778 5.762 -12.487 1.00 90.62 90 HIS A CA 1
ATOM 716 C C . HIS A 1 90 ? -0.330 5.687 -13.949 1.00 90.62 90 HIS A C 1
ATOM 718 O O . HIS A 1 90 ? -0.482 4.661 -14.613 1.00 90.62 90 HIS A O 1
ATOM 724 N N . THR A 1 91 ? 0.182 6.803 -14.474 1.00 92.25 91 THR A N 1
ATOM 725 C CA . THR A 1 91 ? 0.606 6.908 -15.881 1.00 92.25 91 THR A CA 1
ATOM 726 C C . THR A 1 91 ? 1.900 6.140 -16.104 1.00 92.25 91 THR A C 1
ATOM 728 O O . THR A 1 91 ? 2.866 6.331 -15.369 1.00 92.25 91 THR A O 1
ATOM 731 N N . LEU A 1 92 ? 1.943 5.331 -17.159 1.00 91.44 92 LEU A N 1
ATOM 732 C CA . LEU A 1 92 ? 3.120 4.564 -17.537 1.00 91.44 92 LEU A CA 1
ATOM 733 C C . LEU A 1 92 ? 3.798 5.182 -18.758 1.00 91.44 92 LEU A C 1
ATOM 735 O O . LEU A 1 92 ? 3.147 5.641 -19.696 1.00 91.44 92 LEU A O 1
ATOM 739 N N . TYR A 1 93 ? 5.128 5.163 -18.741 1.00 89.31 93 TYR A N 1
ATOM 740 C CA . TYR A 1 93 ? 5.976 5.720 -19.801 1.00 89.31 93 TYR A CA 1
ATOM 741 C C . TYR A 1 93 ? 6.711 4.634 -20.604 1.00 89.31 93 TYR A C 1
ATOM 743 O O . TYR A 1 93 ? 7.507 4.954 -21.479 1.00 89.31 93 TYR A O 1
ATOM 751 N N . GLY A 1 94 ? 6.444 3.354 -20.322 1.00 88.75 94 GLY A N 1
ATOM 752 C CA . GLY A 1 94 ? 7.081 2.211 -20.972 1.00 88.75 94 GLY A CA 1
ATOM 753 C C . GLY A 1 94 ? 6.078 1.163 -21.455 1.00 88.75 94 GLY A C 1
ATOM 754 O O . GLY A 1 94 ? 4.900 1.443 -21.687 1.00 88.75 94 GLY A O 1
ATOM 755 N N . LYS A 1 95 ? 6.564 -0.071 -21.615 1.00 89.56 95 LYS A N 1
ATOM 756 C CA . LYS A 1 95 ? 5.784 -1.230 -22.077 1.00 89.56 95 LYS A CA 1
ATOM 757 C C . LYS A 1 95 ? 5.493 -2.216 -20.937 1.00 89.56 95 LYS A C 1
ATOM 759 O O . LYS A 1 95 ? 5.679 -3.417 -21.093 1.00 89.56 95 LYS A O 1
ATOM 764 N N . GLN A 1 96 ? 5.068 -1.712 -19.781 1.00 91.19 96 GLN A N 1
ATOM 765 C CA . GLN A 1 96 ? 4.712 -2.548 -18.635 1.00 91.19 96 GLN A CA 1
ATOM 766 C C . GLN A 1 96 ? 3.518 -3.469 -18.957 1.00 91.19 96 GLN A C 1
ATOM 768 O O . GLN A 1 96 ? 2.575 -3.080 -19.655 1.00 91.19 96 GLN A O 1
ATOM 773 N N . MET A 1 97 ? 3.562 -4.699 -18.437 1.00 90.06 97 MET A N 1
ATOM 774 C CA . MET A 1 97 ? 2.545 -5.732 -18.659 1.00 90.06 97 MET A CA 1
ATOM 775 C C . MET A 1 97 ? 1.174 -5.311 -18.109 1.00 90.06 97 MET A C 1
ATOM 777 O O . MET A 1 97 ? 1.082 -4.676 -17.065 1.00 90.06 97 MET A O 1
ATOM 781 N N . GLY A 1 98 ? 0.088 -5.665 -18.801 1.00 87.81 98 GLY A N 1
ATOM 782 C CA . GLY A 1 98 ? -1.281 -5.420 -18.316 1.00 87.81 98 GLY A CA 1
ATOM 783 C C . GLY A 1 98 ? -1.761 -3.968 -18.428 1.00 87.81 98 GLY A C 1
ATOM 784 O O . GLY A 1 98 ? -2.954 -3.712 -18.322 1.00 87.81 98 GLY A O 1
ATOM 785 N N . ALA A 1 99 ? -0.877 -3.020 -18.740 1.00 90.25 99 ALA A N 1
ATOM 786 C CA . ALA A 1 99 ? -1.239 -1.617 -18.875 1.00 90.25 99 ALA A CA 1
ATOM 787 C C . ALA A 1 99 ? -2.258 -1.383 -20.004 1.00 90.25 99 ALA A C 1
ATOM 789 O O . ALA A 1 99 ? -2.155 -1.961 -21.097 1.00 90.25 99 ALA A O 1
ATOM 790 N N . ARG A 1 100 ? -3.234 -0.509 -19.748 1.00 89.94 100 ARG A N 1
ATOM 791 C CA . ARG A 1 100 ? -4.320 -0.158 -20.679 1.00 89.94 100 ARG A CA 1
ATOM 792 C C . ARG A 1 100 ? -4.475 1.351 -20.761 1.00 89.94 100 ARG A C 1
ATOM 794 O O . ARG A 1 100 ? -3.951 2.073 -19.924 1.00 89.94 100 ARG A O 1
ATOM 801 N N . LYS A 1 101 ? -5.125 1.840 -21.812 1.00 89.06 101 LYS A N 1
ATOM 802 C CA . LYS A 1 101 ? -5.394 3.271 -21.969 1.00 89.06 101 LYS A CA 1
ATOM 803 C C . LYS A 1 101 ? -6.650 3.611 -21.168 1.00 89.06 101 LYS A C 1
ATOM 805 O O . LYS A 1 101 ? -7.735 3.209 -21.568 1.00 89.06 101 LYS A O 1
ATOM 810 N N . SER A 1 102 ? -6.491 4.358 -20.079 1.00 83.75 102 SER A N 1
ATOM 811 C CA . SER A 1 102 ? -7.605 4.858 -19.266 1.00 83.75 102 SER A CA 1
ATOM 812 C C . SER A 1 102 ? -7.933 6.313 -19.601 1.00 83.75 102 SER A C 1
ATOM 814 O O . SER A 1 102 ? -7.168 7.011 -20.278 1.00 83.75 102 SER A O 1
ATOM 816 N N . TYR A 1 103 ? -9.050 6.814 -19.070 1.00 84.94 103 TYR A N 1
ATOM 817 C CA . TYR A 1 103 ? -9.255 8.256 -18.989 1.00 84.94 103 TYR A CA 1
ATOM 818 C C . TYR A 1 103 ? -8.162 8.877 -18.107 1.00 84.94 103 TYR A C 1
ATOM 820 O O . TYR A 1 103 ? -7.948 8.453 -16.972 1.00 84.94 103 TYR A O 1
ATOM 828 N N . ASN A 1 104 ? -7.435 9.849 -18.656 1.00 88.38 104 ASN A N 1
ATOM 829 C CA . ASN A 1 104 ? -6.380 10.585 -17.969 1.00 88.38 104 ASN A CA 1
ATOM 830 C C . ASN A 1 104 ? -6.257 11.977 -18.608 1.00 88.38 104 ASN A C 1
ATOM 832 O O . ASN A 1 104 ? -5.639 12.104 -19.670 1.00 88.38 104 ASN A O 1
ATOM 836 N N . PRO A 1 105 ? -6.846 13.025 -18.008 1.00 86.94 105 PRO A N 1
ATOM 837 C CA . PRO A 1 105 ? -6.888 14.350 -18.623 1.00 86.94 105 PRO A CA 1
ATOM 838 C C . PRO A 1 105 ? -5.495 14.975 -18.760 1.00 86.94 105 PRO A C 1
ATOM 840 O O . PRO A 1 105 ? -5.239 15.682 -19.733 1.00 86.94 105 PRO A O 1
ATOM 843 N N . LYS A 1 106 ? -4.579 14.665 -17.832 1.00 89.62 106 LYS A N 1
ATOM 844 C CA . LYS A 1 106 ? -3.204 15.182 -17.814 1.00 89.62 106 LYS A CA 1
ATOM 845 C C . LYS A 1 106 ? -2.305 14.510 -18.855 1.00 89.62 106 LYS A C 1
ATOM 847 O O . LYS A 1 106 ? -1.413 15.148 -19.398 1.00 89.62 106 LYS A O 1
ATOM 852 N N . ASN A 1 107 ? -2.523 13.224 -19.134 1.00 89.12 107 ASN A N 1
ATOM 853 C CA . ASN A 1 107 ? -1.716 12.430 -20.065 1.00 89.12 107 ASN A CA 1
ATOM 854 C C . ASN A 1 107 ? -2.606 11.647 -21.044 1.00 89.12 107 ASN A C 1
ATOM 856 O O . ASN A 1 107 ? -2.617 10.412 -21.054 1.00 89.12 107 ASN A O 1
ATOM 860 N N . LYS A 1 108 ? -3.357 12.375 -21.877 1.00 88.62 108 LYS A N 1
ATOM 861 C CA . LYS A 1 108 ? -4.280 11.789 -22.859 1.00 88.62 108 LYS A CA 1
ATOM 862 C C . LYS A 1 108 ? -3.553 10.789 -23.765 1.00 88.62 108 LYS A C 1
ATOM 864 O O . LYS A 1 108 ? -2.462 11.058 -24.255 1.00 88.62 108 LYS A O 1
ATOM 869 N N . GLY A 1 109 ? -4.161 9.627 -24.000 1.00 87.31 109 GLY A N 1
ATOM 870 C CA . GLY A 1 109 ? -3.613 8.626 -24.923 1.00 87.31 109 GLY A CA 1
ATOM 871 C C . GLY A 1 109 ? -2.593 7.656 -24.328 1.00 87.31 109 GLY A C 1
ATOM 872 O O . GLY A 1 109 ? -2.393 6.593 -24.915 1.00 87.31 109 GLY A O 1
ATOM 873 N N . LYS A 1 110 ? -1.985 7.971 -23.178 1.00 90.31 110 LYS A N 1
ATOM 874 C CA . LYS A 1 110 ? -0.970 7.106 -22.561 1.00 90.31 110 LYS A CA 1
ATOM 875 C C . LYS A 1 110 ? -1.594 5.897 -21.864 1.00 90.31 110 LYS A C 1
ATOM 877 O O . LYS A 1 110 ? -2.738 5.938 -21.414 1.00 90.31 110 LYS A O 1
ATOM 882 N N . LYS A 1 111 ? -0.810 4.820 -21.768 1.00 92.88 111 LYS A N 1
ATOM 883 C CA . LYS A 1 111 ? -1.162 3.654 -20.955 1.00 92.88 111 LYS A CA 1
ATOM 884 C C . LYS A 1 111 ? -1.000 3.981 -19.470 1.00 92.88 111 LYS A C 1
ATOM 886 O O . LYS A 1 111 ? -0.128 4.757 -19.079 1.00 92.88 111 LYS A O 1
ATOM 891 N N . SER A 1 112 ? -1.826 3.361 -18.652 1.00 92.38 112 SER A N 1
ATOM 892 C CA . SER A 1 112 ? -1.889 3.561 -17.214 1.00 92.38 112 SER A CA 1
ATOM 893 C C . SER A 1 112 ? -2.353 2.288 -16.510 1.00 92.38 112 SER A C 1
ATOM 895 O O . SER A 1 112 ? -2.947 1.382 -17.107 1.00 92.38 112 SER A O 1
ATOM 897 N N . TYR A 1 113 ? -2.067 2.243 -15.215 1.00 92.69 113 TYR A N 1
ATOM 898 C CA . TYR A 1 113 ? -2.834 1.447 -14.267 1.00 92.69 113 TYR A CA 1
ATOM 899 C C . TYR A 1 113 ? -3.888 2.329 -13.606 1.00 92.69 113 TYR A C 1
ATOM 901 O O . TYR A 1 113 ? -3.707 3.549 -13.507 1.00 92.69 113 TYR A O 1
ATOM 909 N N . GLN A 1 114 ? -4.955 1.701 -13.121 1.00 91.31 114 GLN A N 1
ATOM 910 C CA . GLN A 1 114 ? -6.001 2.369 -12.357 1.00 91.31 114 GLN A CA 1
ATOM 911 C C . GLN A 1 114 ? -6.163 1.710 -10.978 1.00 91.31 114 GLN A C 1
ATOM 913 O O . GLN A 1 114 ? -7.129 0.978 -10.766 1.00 91.31 114 GLN A O 1
ATOM 918 N N . PRO A 1 115 ? -5.208 1.889 -10.042 1.00 92.12 115 PRO A N 1
ATOM 919 C CA . PRO A 1 115 ? -5.352 1.340 -8.701 1.00 92.12 115 PRO A CA 1
ATOM 920 C C . PRO A 1 115 ? -6.640 1.826 -8.036 1.00 92.12 115 PRO A C 1
ATOM 922 O O . PRO A 1 115 ? -6.984 3.004 -8.150 1.00 92.12 115 PRO A O 1
ATOM 925 N N . ILE A 1 116 ? -7.312 0.928 -7.323 1.00 93.31 116 ILE A N 1
ATOM 926 C CA . ILE A 1 116 ? -8.402 1.265 -6.406 1.00 93.31 116 ILE A CA 1
ATOM 927 C C . ILE A 1 116 ? -7.851 1.190 -4.986 1.00 93.31 116 ILE A C 1
ATOM 929 O O . ILE A 1 116 ? -7.186 0.214 -4.635 1.00 93.31 116 ILE A O 1
ATOM 933 N N . LEU A 1 117 ? -8.056 2.240 -4.200 1.00 95.00 117 LEU A N 1
ATOM 934 C CA . LEU A 1 117 ? -7.526 2.362 -2.846 1.00 95.00 117 LEU A CA 1
ATOM 935 C C . LEU A 1 117 ? -8.669 2.749 -1.915 1.00 95.00 117 LEU A C 1
ATOM 937 O O . LEU A 1 117 ? -9.492 3.587 -2.276 1.00 95.00 117 LEU A O 1
ATOM 941 N N . THR A 1 118 ? -8.691 2.165 -0.720 1.00 96.62 118 THR A N 1
ATOM 942 C CA . THR A 1 118 ? -9.646 2.541 0.322 1.00 96.62 118 THR A CA 1
ATOM 943 C C . THR A 1 118 ? -8.925 3.044 1.557 1.00 96.62 118 THR A C 1
ATOM 945 O O . THR A 1 118 ? -8.020 2.380 2.075 1.00 96.62 118 THR A O 1
ATOM 948 N N . PHE A 1 119 ? -9.366 4.197 2.042 1.00 96.81 119 PHE A N 1
ATOM 949 C CA . PHE A 1 119 ? -8.871 4.848 3.246 1.00 96.81 119 PHE A CA 1
ATOM 950 C C . PHE A 1 119 ? -9.984 4.988 4.282 1.00 96.81 119 PHE A C 1
ATOM 952 O O . PHE A 1 119 ? -11.163 5.067 3.945 1.00 96.81 119 PHE A O 1
ATOM 959 N N . MET A 1 120 ? -9.598 5.031 5.554 1.00 95.62 120 MET A N 1
ATOM 960 C CA . MET A 1 120 ? -10.482 5.444 6.641 1.00 95.62 120 MET A CA 1
ATOM 961 C C . MET A 1 120 ? -10.397 6.960 6.794 1.00 95.62 120 MET A C 1
ATOM 963 O O . MET A 1 120 ? -9.306 7.490 6.997 1.00 95.62 120 MET A O 1
ATOM 967 N N . ALA A 1 121 ? -11.517 7.667 6.684 1.00 95.69 121 ALA A N 1
ATOM 968 C CA . ALA A 1 121 ? -11.521 9.128 6.652 1.00 95.69 121 ALA A CA 1
ATOM 969 C C . ALA A 1 121 ? -11.080 9.751 7.987 1.00 95.69 121 ALA A C 1
ATOM 971 O O . ALA A 1 121 ? -10.382 10.766 7.996 1.00 95.69 121 ALA A O 1
ATOM 972 N N . GLU A 1 122 ? -11.453 9.127 9.106 1.00 94.75 122 GLU A N 1
ATOM 973 C CA . GLU A 1 122 ? -11.216 9.626 10.464 1.00 94.75 122 GLU A CA 1
ATOM 974 C C . GLU A 1 122 ? -9.726 9.655 10.821 1.00 94.75 122 GLU A C 1
ATOM 976 O O . GLU A 1 122 ? -9.249 10.602 11.443 1.00 94.75 122 GLU A O 1
ATOM 981 N N . THR A 1 123 ? -8.980 8.629 10.406 1.00 93.06 123 THR A N 1
ATOM 982 C CA . THR A 1 123 ? -7.550 8.471 10.716 1.00 93.06 123 THR A CA 1
ATOM 983 C C . THR A 1 123 ? -6.644 8.726 9.511 1.00 93.06 123 THR A C 1
ATOM 985 O O . THR A 1 123 ? -5.428 8.832 9.665 1.00 93.06 123 THR A O 1
ATOM 988 N N . ARG A 1 124 ? -7.221 8.834 8.305 1.00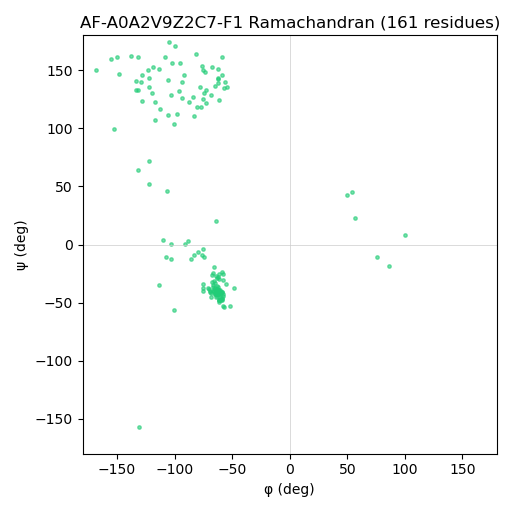 93.31 124 ARG A N 1
ATOM 989 C CA . ARG A 1 124 ? -6.521 8.860 7.005 1.00 93.31 124 ARG A CA 1
ATOM 990 C C . ARG A 1 124 ? -5.636 7.637 6.764 1.00 93.31 124 ARG A C 1
ATOM 992 O O . ARG A 1 124 ? -4.696 7.684 5.969 1.00 93.31 124 ARG A O 1
ATOM 999 N N . GLU A 1 125 ? -5.924 6.530 7.438 1.00 94.19 125 GLU A N 1
ATOM 1000 C CA . GLU A 1 125 ? -5.171 5.293 7.283 1.00 94.19 125 GLU A CA 1
ATOM 1001 C C . GLU A 1 125 ? -5.576 4.571 6.000 1.00 94.19 125 GLU A C 1
ATOM 1003 O O . GLU A 1 125 ? -6.757 4.398 5.700 1.00 94.19 125 GLU A O 1
ATOM 1008 N N . TYR A 1 126 ? -4.580 4.088 5.262 1.00 94.56 126 TYR A N 1
ATOM 1009 C CA . TYR A 1 126 ? -4.803 3.164 4.157 1.00 94.56 126 TYR A CA 1
ATOM 1010 C C . TYR A 1 126 ? -5.282 1.813 4.690 1.00 94.56 126 TYR A C 1
ATOM 1012 O O . TYR A 1 126 ? -4.622 1.234 5.561 1.00 94.56 126 TYR A O 1
ATOM 1020 N N . ILE A 1 127 ? -6.393 1.304 4.152 1.00 95.19 127 ILE A N 1
ATOM 1021 C CA . ILE A 1 127 ? -7.037 0.055 4.577 1.00 95.19 127 ILE A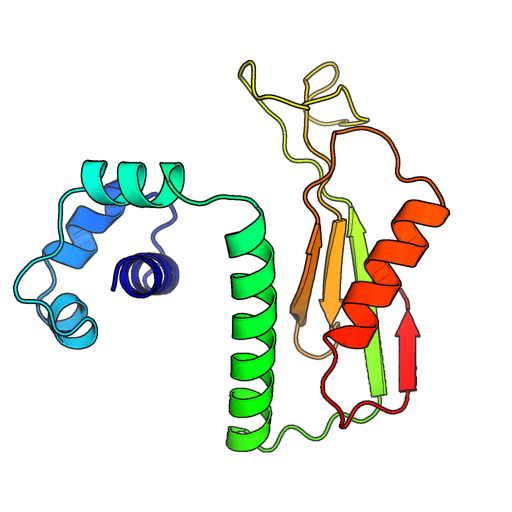 CA 1
ATOM 1022 C C . ILE A 1 127 ? -6.700 -1.097 3.644 1.00 95.19 127 ILE A C 1
ATOM 1024 O O . ILE A 1 127 ? -6.196 -2.123 4.104 1.00 95.19 127 ILE A O 1
ATOM 1028 N N . TRP A 1 128 ? -6.985 -0.919 2.358 1.00 95.50 128 TRP A N 1
ATOM 1029 C CA . TRP A 1 128 ? -6.852 -1.943 1.330 1.00 95.50 128 TRP A CA 1
ATOM 1030 C C . TRP A 1 128 ? -6.663 -1.294 -0.038 1.00 95.50 128 TRP A C 1
ATOM 1032 O O . TRP A 1 128 ? -7.042 -0.140 -0.254 1.00 95.50 128 TRP A O 1
ATOM 1042 N N . GLY A 1 129 ? -6.121 -2.050 -0.984 1.00 93.69 129 GLY A N 1
ATOM 1043 C CA . GLY A 1 129 ? -5.925 -1.567 -2.337 1.00 93.69 129 GLY A CA 1
ATOM 1044 C C . GLY A 1 129 ? -5.564 -2.676 -3.299 1.00 93.69 129 GLY A C 1
ATOM 1045 O O . GLY A 1 129 ? -4.941 -3.675 -2.937 1.00 93.69 129 GLY A O 1
ATOM 1046 N N . GLU A 1 130 ? -5.956 -2.472 -4.548 1.00 91.81 130 GLU A N 1
ATOM 1047 C CA . GLU A 1 130 ? -5.734 -3.417 -5.630 1.00 91.81 130 GLU A CA 1
ATOM 1048 C C . GLU A 1 130 ? -5.149 -2.687 -6.833 1.00 91.81 130 GLU A C 1
ATOM 1050 O O . GLU A 1 130 ? -5.644 -1.641 -7.269 1.00 91.81 130 GLU A O 1
ATOM 1055 N N . LEU A 1 131 ? -4.089 -3.258 -7.405 1.00 90.50 131 LEU A N 1
ATOM 1056 C CA . LEU A 1 131 ? -3.556 -2.783 -8.671 1.00 90.50 131 LEU A CA 1
ATOM 1057 C C . LEU A 1 131 ? -4.452 -3.291 -9.795 1.00 90.50 131 LEU A C 1
ATOM 1059 O O . LEU A 1 131 ? -4.553 -4.497 -10.021 1.00 90.50 131 LEU A O 1
ATOM 1063 N N . ARG A 1 132 ? -5.064 -2.369 -10.536 1.00 88.88 132 ARG A N 1
ATOM 1064 C CA . ARG A 1 132 ? -5.894 -2.720 -11.684 1.00 88.88 132 ARG A CA 1
ATOM 1065 C C . ARG A 1 132 ? -5.276 -2.232 -12.978 1.00 88.88 132 ARG A C 1
ATOM 1067 O O . ARG A 1 132 ? -4.613 -1.193 -13.043 1.00 88.88 132 ARG A O 1
ATOM 1074 N N . ASN A 1 133 ? -5.573 -2.973 -14.035 1.00 85.31 133 ASN A N 1
ATOM 1075 C CA . ASN A 1 133 ? -5.343 -2.516 -15.395 1.00 85.31 133 ASN A CA 1
ATOM 1076 C C . ASN A 1 133 ? -6.198 -1.265 -15.644 1.00 85.31 133 ASN A C 1
ATOM 1078 O O . ASN A 1 133 ? -7.240 -1.108 -15.016 1.00 85.31 133 ASN A O 1
ATOM 1082 N N . GLY A 1 134 ? -5.752 -0.364 -16.521 1.00 78.19 134 GLY A N 1
ATOM 1083 C CA . GLY A 1 134 ? -6.393 0.935 -16.785 1.00 78.19 134 GLY A CA 1
ATOM 1084 C C . GLY A 1 134 ? -7.814 0.902 -17.381 1.00 78.19 134 GLY A C 1
ATOM 1085 O O . GLY A 1 134 ? -8.226 1.885 -17.990 1.00 78.19 134 GLY A O 1
ATOM 1086 N N . ASP A 1 135 ? -8.544 -0.203 -17.248 1.00 81.62 135 ASP A N 1
ATOM 1087 C CA . ASP A 1 135 ? -9.937 -0.339 -17.659 1.00 81.62 135 ASP A CA 1
ATOM 1088 C C . ASP A 1 135 ? -10.874 0.011 -16.490 1.00 81.62 135 ASP A C 1
ATOM 1090 O O . ASP A 1 135 ? -10.593 -0.285 -15.319 1.00 81.62 135 ASP A O 1
ATOM 1094 N N . ARG A 1 136 ? -12.027 0.607 -16.821 1.00 79.69 136 ARG A N 1
ATOM 1095 C CA . ARG A 1 136 ? -13.042 0.998 -15.836 1.00 79.69 136 ARG A CA 1
ATOM 1096 C C . ARG A 1 136 ? -13.494 -0.224 -15.021 1.00 79.69 136 ARG A C 1
ATOM 1098 O O . ARG A 1 136 ? -13.762 -1.265 -15.620 1.00 79.69 136 ARG A O 1
ATOM 1105 N N . PRO A 1 137 ? -13.606 -0.116 -13.686 1.00 83.25 137 PRO A N 1
ATOM 1106 C CA . PRO A 1 137 ? -14.118 -1.210 -12.878 1.00 83.25 137 PRO A CA 1
ATOM 1107 C C . PRO A 1 137 ? -15.578 -1.520 -13.195 1.00 83.25 137 PRO A C 1
ATOM 1109 O O . PRO A 1 137 ? -16.403 -0.614 -13.318 1.00 83.25 137 PRO A O 1
ATOM 1112 N N . ASP A 1 138 ? -15.881 -2.811 -13.302 1.00 87.62 138 ASP A N 1
ATOM 1113 C CA . ASP A 1 138 ? -17.256 -3.297 -13.276 1.00 87.62 138 ASP A CA 1
ATOM 1114 C C . ASP A 1 138 ? -17.763 -3.421 -11.823 1.00 87.62 138 ASP A C 1
ATOM 1116 O O . ASP A 1 138 ? -16.987 -3.424 -10.862 1.00 87.62 138 ASP A O 1
ATOM 1120 N N . GLY A 1 139 ? -19.083 -3.535 -11.647 1.00 89.94 139 GLY A N 1
ATOM 1121 C CA . GLY A 1 139 ? -19.684 -3.640 -10.313 1.00 89.94 139 GLY A CA 1
ATOM 1122 C C . GLY A 1 139 ? -19.238 -4.879 -9.524 1.00 89.94 139 GLY A C 1
ATOM 1123 O O . GLY A 1 139 ? -19.133 -4.820 -8.301 1.00 89.94 139 GLY A O 1
ATOM 1124 N N . LYS A 1 140 ? -18.903 -5.988 -10.199 1.00 91.75 140 LYS A N 1
ATOM 1125 C CA . LYS A 1 140 ? -18.431 -7.220 -9.538 1.00 91.75 140 LYS A CA 1
ATOM 1126 C C . LYS A 1 140 ? -17.039 -7.021 -8.945 1.00 91.75 140 LYS A C 1
ATOM 1128 O O . LYS A 1 140 ? -16.741 -7.531 -7.867 1.00 91.75 140 LYS A O 1
ATOM 1133 N N . GLN A 1 141 ? -16.187 -6.283 -9.643 1.00 90.75 141 GLN A N 1
ATOM 1134 C CA . GLN A 1 141 ? -14.850 -5.937 -9.193 1.00 90.75 141 GLN A CA 1
ATOM 1135 C C . GLN A 1 141 ? -14.894 -4.963 -8.018 1.00 90.75 141 GLN A C 1
ATOM 1137 O O . GLN A 1 141 ? -14.153 -5.162 -7.060 1.00 90.75 141 GLN A O 1
ATOM 1142 N N . ILE A 1 142 ? -15.785 -3.966 -8.051 1.00 91.69 142 ILE A N 1
ATOM 1143 C CA . ILE A 1 142 ? -15.988 -3.061 -6.908 1.00 91.69 142 ILE A CA 1
ATOM 1144 C C . ILE A 1 142 ? -16.462 -3.858 -5.688 1.00 91.69 142 ILE A C 1
ATOM 1146 O O . ILE A 1 142 ? -15.882 -3.732 -4.613 1.00 91.69 142 ILE A O 1
ATOM 1150 N N . ALA A 1 143 ? -17.455 -4.736 -5.857 1.00 93.94 143 ALA A N 1
ATOM 1151 C CA . ALA A 1 143 ? -17.957 -5.571 -4.768 1.00 93.94 143 ALA A CA 1
ATOM 1152 C C . ALA A 1 143 ? -16.864 -6.471 -4.161 1.00 93.94 143 ALA A C 1
ATOM 1154 O O . ALA A 1 143 ? -16.780 -6.603 -2.942 1.00 93.94 143 ALA A O 1
ATOM 1155 N N . ARG A 1 144 ? -15.991 -7.056 -4.995 1.00 94.38 144 ARG A N 1
ATOM 1156 C CA . ARG A 1 144 ? -14.857 -7.871 -4.528 1.00 94.38 144 ARG A CA 1
ATOM 1157 C C . ARG A 1 144 ? -13.848 -7.053 -3.722 1.00 94.38 144 ARG A C 1
ATOM 1159 O O . ARG A 1 144 ? -13.433 -7.506 -2.660 1.00 94.38 144 ARG A O 1
ATOM 1166 N N . HIS A 1 145 ? -13.489 -5.866 -4.209 1.00 94.25 145 HIS A N 1
ATOM 1167 C CA . HIS A 1 145 ? -12.591 -4.956 -3.498 1.00 94.25 145 HIS A CA 1
ATOM 1168 C C . HIS A 1 145 ? -13.170 -4.582 -2.129 1.00 94.25 145 HIS A C 1
ATOM 1170 O O . HIS A 1 145 ? -12.493 -4.722 -1.114 1.00 94.25 145 HIS A O 1
ATOM 1176 N N . LEU A 1 146 ? -14.452 -4.201 -2.077 1.00 95.31 146 LEU A N 1
ATOM 1177 C CA . LEU A 1 146 ? -15.132 -3.861 -0.823 1.00 95.31 146 LEU A 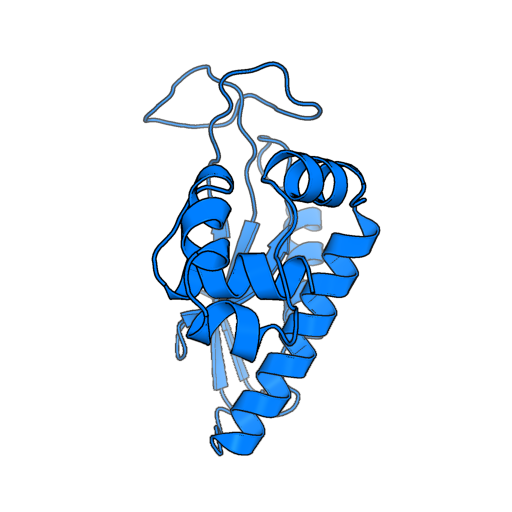CA 1
ATOM 1178 C C . LEU A 1 146 ? -15.209 -5.046 0.149 1.00 95.31 146 LEU A C 1
ATOM 1180 O O . LEU A 1 146 ? -15.021 -4.856 1.346 1.00 95.31 146 LEU A O 1
ATOM 1184 N N . ALA A 1 147 ? -15.403 -6.274 -0.338 1.00 95.31 147 ALA A N 1
ATOM 1185 C CA . ALA A 1 147 ? -15.333 -7.460 0.515 1.00 95.31 147 ALA A CA 1
ATOM 1186 C C . ALA A 1 147 ? -13.948 -7.611 1.179 1.00 95.31 147 ALA A C 1
ATOM 1188 O O . ALA A 1 147 ? -13.868 -7.904 2.373 1.00 95.31 147 ALA A O 1
ATOM 1189 N N . GLY A 1 148 ? -12.866 -7.352 0.433 1.00 94.81 148 GLY A N 1
ATOM 1190 C CA . GLY A 1 148 ? -11.501 -7.311 0.970 1.00 94.81 148 GLY A CA 1
ATOM 1191 C C . GLY A 1 148 ? -11.304 -6.197 2.000 1.00 94.81 148 GLY A C 1
ATOM 1192 O O . GLY A 1 148 ? -10.745 -6.436 3.070 1.00 94.81 148 GLY A O 1
ATOM 1193 N N . VAL A 1 149 ? -11.837 -5.004 1.722 1.00 95.75 149 VAL A N 1
ATOM 1194 C CA . VAL A 1 149 ? -11.828 -3.866 2.654 1.00 95.75 149 VAL A CA 1
ATOM 1195 C C . VAL A 1 149 ? -12.499 -4.238 3.973 1.00 95.75 149 VAL A C 1
ATOM 1197 O O . VAL A 1 149 ? -11.876 -4.089 5.021 1.00 95.75 149 VAL A O 1
ATOM 1200 N N . PHE A 1 150 ? -13.735 -4.745 3.937 1.00 94.88 150 PHE A N 1
ATOM 1201 C CA . PHE A 1 150 ? -14.487 -5.096 5.145 1.00 94.88 150 PHE A CA 1
ATOM 1202 C C . PHE A 1 150 ? -13.790 -6.190 5.951 1.00 94.88 150 PHE A C 1
ATOM 1204 O O . PHE A 1 150 ? -13.716 -6.101 7.175 1.00 94.88 150 PHE A O 1
ATOM 1211 N N . ALA A 1 151 ? -13.205 -7.180 5.273 1.00 93.62 151 ALA A N 1
ATOM 1212 C CA . ALA A 1 151 ? -12.422 -8.220 5.927 1.00 93.62 151 ALA A CA 1
ATOM 1213 C C . ALA A 1 151 ? -11.163 -7.673 6.622 1.00 93.62 151 ALA A C 1
ATOM 1215 O O . ALA A 1 151 ? -10.705 -8.281 7.589 1.00 93.62 151 ALA A O 1
ATOM 1216 N N . ALA A 1 152 ? -10.605 -6.553 6.151 1.00 93.94 152 ALA A N 1
ATOM 1217 C CA . ALA A 1 152 ? -9.394 -5.922 6.677 1.00 93.94 152 ALA A CA 1
ATOM 1218 C C . ALA A 1 152 ? -9.649 -4.864 7.770 1.00 93.94 152 ALA A C 1
ATOM 1220 O O . ALA A 1 152 ? -8.689 -4.256 8.262 1.00 93.94 152 ALA A O 1
ATOM 1221 N N . LEU A 1 153 ? -10.908 -4.617 8.149 1.00 93.56 153 LEU A N 1
ATOM 1222 C CA . LEU A 1 153 ? -11.241 -3.661 9.205 1.00 93.56 153 LEU A CA 1
ATOM 1223 C C . LEU A 1 153 ? -10.937 -4.211 10.609 1.00 93.56 153 LEU A C 1
ATOM 1225 O O . LEU A 1 153 ? -11.036 -5.421 10.839 1.00 93.56 153 LEU A O 1
ATOM 1229 N N . PRO A 1 154 ? -10.597 -3.328 11.570 1.00 90.75 154 PRO A N 1
ATOM 1230 C CA . PRO A 1 154 ? -10.515 -3.701 12.978 1.00 90.75 154 PRO A CA 1
ATOM 1231 C C . PRO A 1 154 ? -11.855 -4.236 13.505 1.00 90.75 154 PRO A C 1
ATOM 1233 O O . PRO A 1 154 ? -12.920 -3.743 13.142 1.00 90.75 154 PRO A O 1
ATOM 1236 N N . GLN A 1 155 ? -11.809 -5.202 14.423 1.00 86.94 155 GLN A N 1
ATOM 1237 C CA . GLN A 1 155 ? -13.016 -5.843 14.971 1.00 86.94 155 GLN A CA 1
ATOM 1238 C C . GLN A 1 155 ? -13.905 -4.907 15.808 1.00 86.94 155 GLN A C 1
ATOM 1240 O O . GLN A 1 155 ? -15.074 -5.205 16.024 1.00 86.94 155 GLN A O 1
ATOM 1245 N N . CYS A 1 156 ? -13.370 -3.784 16.296 1.00 89.75 156 CYS A N 1
ATOM 1246 C CA . CYS A 1 156 ? -14.132 -2.814 17.085 1.0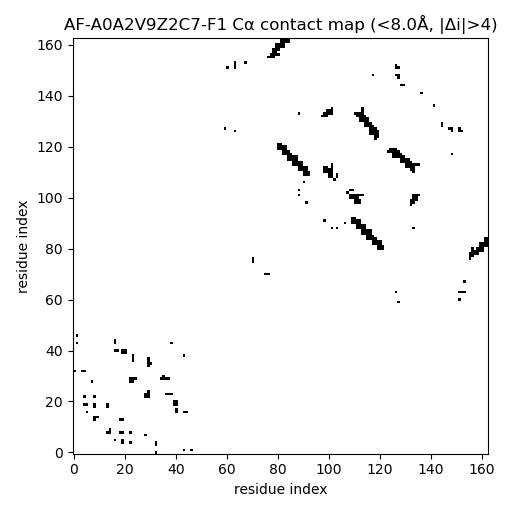0 89.75 156 CYS A CA 1
ATOM 1247 C C . CYS A 1 156 ? -15.107 -1.966 16.250 1.00 89.75 156 CYS A C 1
ATOM 1249 O O . CYS A 1 156 ? -15.944 -1.269 16.826 1.00 89.75 156 CYS A O 1
ATOM 1251 N N . ILE A 1 157 ? -15.017 -2.025 14.916 1.00 93.88 157 ILE A N 1
ATOM 1252 C CA . ILE A 1 157 ? -15.893 -1.280 14.015 1.00 93.88 157 ILE A CA 1
ATOM 1253 C C . ILE A 1 157 ? -17.274 -1.939 13.957 1.00 93.88 157 ILE A C 1
ATOM 1255 O O . ILE A 1 157 ? -17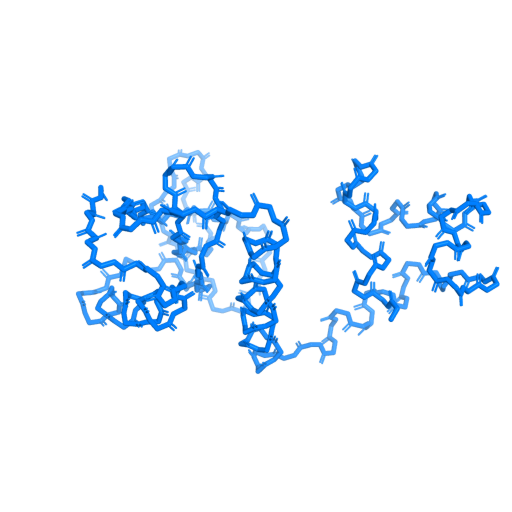.406 -3.114 13.630 1.00 93.88 157 ILE A O 1
ATOM 1259 N N . GLN A 1 158 ? -18.313 -1.153 14.230 1.00 94.31 158 GLN A N 1
ATOM 1260 C CA . GLN A 1 158 ? -19.713 -1.585 14.229 1.00 94.31 158 GLN A CA 1
ATOM 1261 C C . GLN A 1 158 ? -20.523 -0.919 13.116 1.00 94.31 158 GLN A C 1
ATOM 1263 O O . GLN A 1 158 ? -21.436 -1.528 12.563 1.00 94.31 158 GLN A O 1
ATOM 1268 N N . LYS A 1 159 ? -20.214 0.343 12.798 1.00 96.50 159 LYS A N 1
ATOM 1269 C CA . LYS A 1 159 ? -20.916 1.129 11.778 1.00 96.50 159 LYS A CA 1
ATOM 1270 C C . LYS A 1 159 ? -19.941 1.609 10.715 1.00 96.50 159 LYS A C 1
ATOM 1272 O O . LYS A 1 159 ? -18.851 2.086 11.026 1.00 96.50 159 LYS A O 1
ATOM 1277 N N . ILE A 1 160 ? -20.350 1.475 9.460 1.00 96.50 160 ILE A N 1
ATOM 1278 C CA . ILE A 1 160 ? -19.547 1.838 8.297 1.00 96.50 160 ILE A CA 1
ATOM 1279 C C . ILE A 1 160 ? -20.389 2.751 7.415 1.00 96.50 160 ILE A C 1
ATOM 1281 O O . ILE A 1 160 ? -21.477 2.372 6.982 1.00 96.50 160 ILE A O 1
ATOM 1285 N N . PHE A 1 161 ? -19.865 3.936 7.141 1.00 96.25 161 PHE A N 1
ATOM 1286 C CA . PHE A 1 161 ? -20.355 4.842 6.113 1.00 96.25 161 PHE A CA 1
ATOM 1287 C C . PHE A 1 161 ? -19.437 4.767 4.891 1.00 96.25 161 PHE A C 1
ATOM 1289 O O . PHE A 1 161 ? -18.272 4.384 5.003 1.00 96.25 161 PHE A O 1
ATOM 1296 N N . ALA A 1 162 ? -19.957 5.128 3.723 1.00 91.50 162 ALA A N 1
ATOM 1297 C CA . ALA A 1 162 ? -19.190 5.206 2.486 1.00 91.50 162 ALA A CA 1
ATOM 1298 C C . ALA A 1 162 ? -19.293 6.617 1.910 1.00 91.50 162 ALA A C 1
ATOM 1300 O O . ALA A 1 162 ? -20.351 7.246 2.017 1.00 91.50 162 ALA A O 1
ATOM 1301 N N . ARG A 1 163 ? -18.196 7.090 1.320 1.00 82.50 163 ARG A N 1
ATOM 1302 C CA . ARG A 1 163 ? -18.129 8.344 0.571 1.00 82.50 163 ARG A CA 1
ATOM 1303 C C . ARG A 1 163 ? -17.929 8.079 -0.915 1.00 82.50 163 ARG A C 1
ATOM 1305 O O . ARG A 1 163 ? -17.251 7.078 -1.235 1.00 82.50 163 ARG A O 1
#

pLDDT: mean 91.62, std 3.27, range [78.19, 97.44]

Radius of gyration: 18.55 Å; Cα contacts (8 Å, |Δi|>4): 208; chains: 1; bounding box: 48×28×48 Å

Solvent-accessible surface area (backbone atoms only — not comparable to full-atom values): 9548 Å² total; per-residue (Å²): 101,70,66,58,53,52,52,50,36,44,73,78,67,44,91,50,68,79,51,48,61,59,48,50,71,32,69,67,56,27,52,76,65,72,41,97,70,63,79,57,55,70,55,58,49,53,54,59,70,69,58,53,75,70,52,54,55,51,49,50,52,50,51,41,57,51,47,52,51,49,34,60,75,68,66,63,82,62,41,62,51,38,39,40,65,50,74,48,79,48,80,50,94,74,86,64,84,74,52,25,68,37,95,40,92,92,53,68,85,40,36,14,32,33,32,39,41,31,29,34,64,90,78,67,43,80,62,41,70,47,88,33,45,12,62,84,81,51,73,68,57,53,52,51,51,50,53,53,39,63,71,50,52,65,86,65,53,77,43,81,44,79,100

Mean predicted aligned error: 4.69 Å

Secondary structure (DSSP, 8-state):
-HHHHHHHHHHTT--SGGGHHHHHH-HHHHHHHT-S-PPPHHHHHHHHHT--HHHHHHHHHHHHHHHHHHHHHTT----EEEEEEEE--EE-SS--TT-EE---SSSTT-EEE--EEEEETTT--EEEEE--BSSPPPHHHHHHHHHHHHHTS-TT--EEEE-

Sequence (163 aa):
QFVLGMVLALYVGFSRLNHIRFVAQDPMLTGILKVSELPGQSTFWRFLASLNLNVAQQLLQLQRVLRERVWQAANVRLSSITLDTDTTVHTLYGKQMGARKSYNPKNKGKKSYQPILTFMAETREYIWGELRNGDRPDGKQIARHLAGVFAALPQCIQKIFAR

Foldseek 3Di:
DLVVLVVVCVVVPHDDLQCSVVCQVDPVSCVVVVHPGDDHSVVSVVVVVPDDPVVVVVVLVVLLVVVLVVCVVVVPQDQAWEKEKDKDWAFDPDDDPLWDQADDPVDHPTTTWTKIWIATPVVRDTQDIDTGHRDDDDPVRVVVRVVSSVVSDDPSHNYYHYD

Nearest PDB structures (foldseek):
  4u7b-assembly2_G-2  TM=3.241E-01  e=1.245E-03  Drosophila mauritiana
  4r79-assembly1_B  TM=3.289E-01  e=1.596E-03  Drosophila mauritiana
  5hoo-assembly1_A  TM=3.393E-01  e=3.802E-03  Drosophila mauritiana
  5hoo-assembly1_B  TM=3.170E-01  e=7.521E-03  Drosophila mauritiana
  3hos-assembly1_B  TM=3.067E-01  e=6.244E-03  Drosophila mauritiana